Protein AF-A0A382BL85-F1 (afdb_monomer)

Organism: NCBI:txid408172

Nearest PDB structures (foldseek):
  3nqp-assembly1_A  TM=5.262E-01  e=2.974E+00  Bacteroides fragilis NCTC 9343
  5cwn-assembly1_A  TM=4.407E-01  e=6.204E+00  synthetic construct
  7jpv-assembly1_E  TM=3.602E-01  e=5.887E+00  Oryctolagus cuniculus

Sequence (162 aa):
MNLYLKNIAGGLILIIGLILFFSSLINKNINIALVSLTSSLLLWVIFGLYFDTFDVQIFSLVISSAGFLLAISVFFLYGVEEVAHPIGAIVFHSGGIAGSLGIGLFSLFPLLIMHQINSQSVPPKPNFINNSKVSQQESKLESDDWEIATEEELQSDEFEVG

Radius of gyration: 28.42 Å; Cα contacts (8 Å, |Δi|>4): 124; chains: 1; bounding box: 76×42×68 Å

Foldseek 3Di:
DDLVVLVVVLVVLQVVLVVQLVVCVVVVNNPSNVVSNVVSLVVSQVSCVVVVNDDLQVNLVSQLVSLLVVLVSLCVSPQWDQDPPPHRDIDGDPVSNVVSVVSNVVSCVSVVVVVVVVVVPPPDDPPPDDDDDDDDDDPDPPDPPPDDDDPVNVPPPDDDDD

pLDDT: mean 81.33, std 19.4, range [29.98, 97.0]

Secondary structure (DSSP, 8-state):
--HHHHHHHHHHHHHHHHHHHHHHHHTT-HHHHHHHHHHHHHHHHHHHHHTT---HHHHHHHHHHHHHHHHHHHIIIIIEEEESSSTTEEEE-HHHHHHHHHHHHHHTHHHHHHHHHHHTTSPPP---------------------PPPPTTHHHH------

Mean predicted aligned error: 14.34 Å

Structure (mmCIF, N/CA/C/O backbone):
data_AF-A0A382BL85-F1
#
_entry.id   AF-A0A382BL85-F1
#
loop_
_atom_site.group_PDB
_atom_site.id
_atom_site.type_symbol
_atom_site.label_atom_id
_atom_site.label_alt_id
_atom_site.label_comp_id
_atom_site.label_asym_id
_atom_site.label_entity_id
_atom_site.label_seq_id
_atom_site.pdbx_PDB_ins_code
_atom_site.Cartn_x
_atom_site.Cartn_y
_atom_site.Cartn_z
_atom_site.occupancy
_atom_site.B_iso_or_equiv
_atom_site.auth_seq_id
_atom_site.auth_comp_id
_atom_site.auth_asym_id
_atom_site.auth_atom_id
_atom_site.pdbx_PDB_model_num
ATOM 1 N N . MET A 1 1 ? -3.996 8.847 27.883 1.00 66.94 1 MET A N 1
ATOM 2 C CA . MET A 1 1 ? -3.295 9.481 26.744 1.00 66.94 1 MET A CA 1
ATOM 3 C C . MET A 1 1 ? -4.302 10.295 25.948 1.00 66.94 1 MET A C 1
ATOM 5 O O . MET A 1 1 ? -5.395 9.787 25.731 1.00 66.94 1 MET A O 1
ATOM 9 N N . ASN A 1 2 ? -3.975 11.532 25.568 1.00 88.19 2 ASN A N 1
ATOM 10 C CA . ASN A 1 2 ? -4.857 12.368 24.746 1.00 88.19 2 ASN A CA 1
ATOM 11 C C . ASN A 1 2 ? -5.149 11.665 23.400 1.00 88.19 2 ASN A C 1
ATOM 13 O O . ASN A 1 2 ? -4.248 11.032 22.847 1.00 88.19 2 ASN A O 1
ATOM 17 N N . LEU A 1 3 ? -6.381 11.766 22.888 1.00 84.06 3 LEU A N 1
ATOM 18 C CA . LEU A 1 3 ? -6.799 11.233 21.585 1.00 84.06 3 LEU A CA 1
ATOM 19 C C . LEU A 1 3 ? -5.840 11.659 20.462 1.00 84.06 3 LEU A C 1
ATOM 21 O O . LEU A 1 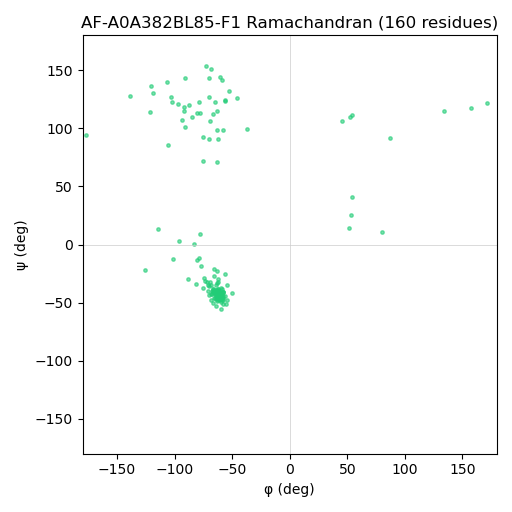3 ? -5.412 10.829 19.666 1.00 84.06 3 LEU A O 1
ATOM 25 N N . TYR A 1 4 ? -5.399 12.920 20.478 1.00 87.62 4 TYR A N 1
ATOM 26 C CA . TYR A 1 4 ? -4.411 13.432 19.525 1.00 87.62 4 TYR A CA 1
ATOM 27 C C . TYR A 1 4 ? -3.090 12.653 19.562 1.00 87.62 4 TYR A C 1
ATOM 29 O O . TYR A 1 4 ? -2.525 12.336 18.519 1.00 87.62 4 TYR A O 1
ATOM 37 N N . LEU A 1 5 ? -2.611 12.285 20.755 1.00 88.06 5 LEU A N 1
ATOM 38 C CA . LEU A 1 5 ? -1.343 11.571 20.908 1.00 88.06 5 LEU A CA 1
ATOM 39 C C . LEU A 1 5 ? -1.444 10.111 20.433 1.00 88.06 5 LEU A C 1
ATOM 41 O O . LEU A 1 5 ? -0.484 9.587 19.876 1.00 88.06 5 LEU A O 1
ATOM 45 N N . LYS A 1 6 ? -2.615 9.475 20.585 1.00 89.38 6 LYS A N 1
ATOM 46 C CA . LYS A 1 6 ? -2.896 8.143 20.018 1.00 89.38 6 LYS A CA 1
ATOM 47 C C . LYS A 1 6 ? -2.856 8.172 18.489 1.00 89.38 6 LYS A C 1
ATOM 49 O O . LYS A 1 6 ? -2.171 7.350 17.890 1.00 89.38 6 LYS A O 1
ATOM 54 N N . ASN A 1 7 ? -3.508 9.153 17.868 1.00 87.50 7 ASN A N 1
ATOM 55 C CA . ASN A 1 7 ? -3.531 9.278 16.409 1.00 87.50 7 ASN A CA 1
ATOM 56 C C . ASN A 1 7 ? -2.134 9.560 15.836 1.00 87.50 7 ASN A C 1
ATOM 58 O O . ASN A 1 7 ? -1.749 8.958 14.835 1.00 87.50 7 ASN A O 1
ATOM 62 N N . ILE A 1 8 ? -1.345 10.407 16.506 1.00 90.38 8 ILE A N 1
ATOM 63 C CA . ILE A 1 8 ? 0.058 10.660 16.140 1.00 90.38 8 ILE A CA 1
ATOM 64 C C . ILE A 1 8 ? 0.886 9.374 16.237 1.00 90.38 8 ILE A C 1
ATOM 66 O O . ILE A 1 8 ? 1.631 9.057 15.312 1.00 90.38 8 ILE A O 1
ATOM 70 N N . ALA A 1 9 ? 0.738 8.606 17.320 1.00 91.44 9 ALA A N 1
ATOM 71 C CA . ALA A 1 9 ? 1.444 7.337 17.487 1.00 91.44 9 ALA A CA 1
ATOM 72 C C . ALA A 1 9 ? 1.075 6.319 16.393 1.00 91.44 9 ALA A C 1
ATOM 74 O O . ALA A 1 9 ? 1.964 5.687 15.828 1.00 91.44 9 ALA A O 1
ATOM 75 N N . GLY A 1 10 ? -0.208 6.216 16.031 1.00 91.00 10 GLY A N 1
ATOM 76 C CA . GLY A 1 10 ? -0.654 5.397 14.902 1.00 91.00 10 GLY A CA 1
ATOM 77 C C . GLY A 1 10 ? -0.027 5.840 13.575 1.00 91.00 10 GLY A C 1
ATOM 78 O O . GLY A 1 10 ? 0.513 5.017 12.839 1.00 91.00 10 GLY A O 1
ATOM 79 N N . GLY A 1 11 ? -0.018 7.146 13.294 1.00 91.88 11 GLY A N 1
ATOM 80 C CA . GLY A 1 11 ? 0.634 7.699 12.103 1.00 91.88 11 GLY A CA 1
ATOM 81 C C . GLY A 1 11 ? 2.134 7.390 12.037 1.00 91.88 11 GLY A C 1
ATOM 82 O O . GLY A 1 11 ? 2.646 7.057 10.971 1.00 91.88 11 GLY A O 1
ATOM 83 N N . LEU A 1 12 ? 2.835 7.413 13.176 1.00 94.88 12 LEU A N 1
ATOM 84 C CA . LEU A 1 12 ? 4.254 7.047 13.243 1.00 94.88 12 LEU A CA 1
ATOM 85 C C . LEU A 1 12 ? 4.504 5.586 12.846 1.00 94.88 12 LEU A C 1
ATOM 87 O O . LEU A 1 12 ? 5.484 5.323 12.152 1.00 94.88 12 LEU A O 1
ATOM 91 N N . ILE A 1 13 ? 3.622 4.651 13.218 1.00 95.19 13 ILE A N 1
ATOM 92 C CA . ILE A 1 13 ? 3.733 3.235 12.815 1.00 95.19 13 ILE A CA 1
ATOM 93 C C . ILE A 1 13 ? 3.714 3.106 11.285 1.00 95.19 13 ILE A C 1
ATOM 95 O O . ILE A 1 13 ? 4.528 2.371 10.717 1.00 95.19 13 ILE A O 1
ATOM 99 N N . LEU A 1 14 ? 2.828 3.853 10.617 1.00 95.88 14 LEU A N 1
ATOM 100 C CA . LEU A 1 14 ? 2.733 3.872 9.155 1.00 95.88 14 LEU A CA 1
ATOM 101 C C . LEU A 1 14 ? 3.960 4.525 8.508 1.00 95.88 14 LEU A C 1
ATOM 103 O O . LEU A 1 14 ? 4.497 3.991 7.541 1.00 95.88 14 LEU A O 1
ATOM 107 N N . ILE A 1 15 ? 4.444 5.646 9.054 1.00 96.19 15 ILE A N 1
ATOM 108 C CA . ILE A 1 15 ? 5.637 6.342 8.541 1.00 96.19 15 ILE A CA 1
ATOM 109 C C . ILE A 1 15 ? 6.873 5.441 8.636 1.00 96.19 15 ILE A C 1
ATOM 111 O O . ILE A 1 15 ? 7.614 5.306 7.664 1.00 96.19 15 ILE A O 1
ATOM 115 N N . ILE A 1 16 ? 7.082 4.789 9.782 1.00 96.31 16 ILE A N 1
ATOM 116 C CA . ILE A 1 16 ? 8.196 3.851 9.980 1.00 96.31 16 ILE A CA 1
ATOM 117 C C . ILE A 1 16 ? 8.085 2.684 8.991 1.00 96.31 16 ILE A C 1
ATOM 119 O O . ILE A 1 16 ? 9.077 2.313 8.364 1.00 96.31 16 ILE A O 1
ATOM 123 N N . GLY A 1 17 ? 6.878 2.145 8.798 1.00 96.00 17 GLY A N 1
ATOM 124 C CA . GLY A 1 17 ? 6.617 1.105 7.805 1.00 96.00 17 GLY A CA 1
ATOM 125 C C . GLY A 1 17 ? 6.957 1.526 6.379 1.00 96.00 17 GLY A C 1
ATOM 126 O O . GLY A 1 17 ? 7.630 0.784 5.669 1.00 96.00 17 GLY A O 1
ATOM 127 N N . LEU A 1 18 ? 6.556 2.733 5.974 1.00 95.94 18 LEU A N 1
ATOM 128 C CA . LEU A 1 18 ? 6.868 3.284 4.654 1.00 95.94 18 LEU A CA 1
ATOM 129 C C . LEU A 1 18 ? 8.373 3.468 4.445 1.00 95.94 18 LEU A C 1
ATOM 131 O O . LEU A 1 18 ? 8.883 3.136 3.377 1.00 95.94 18 LEU A O 1
ATOM 135 N N . ILE A 1 19 ? 9.101 3.943 5.459 1.00 96.69 19 ILE A N 1
ATOM 136 C CA . ILE A 1 19 ? 10.562 4.077 5.385 1.00 96.69 19 ILE A CA 1
ATOM 137 C C . ILE A 1 19 ? 11.215 2.706 5.158 1.00 96.69 19 ILE A C 1
ATOM 139 O O . ILE A 1 19 ? 12.061 2.567 4.273 1.00 96.69 19 ILE A O 1
ATOM 143 N N . LEU A 1 20 ? 10.802 1.681 5.912 1.00 95.94 20 LEU A N 1
ATOM 144 C CA . LEU A 1 20 ? 11.311 0.313 5.751 1.00 95.94 20 LEU A CA 1
ATOM 145 C C . LEU A 1 20 ? 10.953 -0.284 4.384 1.00 95.94 20 LEU A C 1
ATOM 147 O O . LEU A 1 20 ? 11.790 -0.944 3.762 1.00 95.94 20 LEU A O 1
ATOM 151 N N . PHE A 1 21 ? 9.745 -0.006 3.896 1.00 96.69 21 PHE A N 1
ATOM 152 C CA . PHE A 1 21 ? 9.289 -0.416 2.574 1.00 96.69 21 PHE A CA 1
ATOM 153 C C . PHE A 1 21 ? 10.182 0.166 1.474 1.00 96.69 21 PHE A C 1
ATOM 155 O O . PHE A 1 21 ? 10.782 -0.593 0.711 1.00 96.69 21 PHE A O 1
ATOM 162 N N . PHE A 1 22 ? 10.354 1.491 1.430 1.00 94.81 22 PHE A N 1
ATOM 163 C CA . PHE A 1 22 ? 11.195 2.140 0.419 1.00 94.81 22 PHE A CA 1
ATOM 164 C C . PHE A 1 22 ? 12.665 1.731 0.532 1.00 94.81 22 PHE A C 1
ATOM 166 O O . PHE A 1 22 ? 13.306 1.476 -0.487 1.00 94.81 22 PHE A O 1
ATOM 173 N N . SER A 1 23 ? 13.193 1.590 1.751 1.00 95.12 23 SER A N 1
ATOM 174 C CA . SER A 1 23 ? 14.554 1.084 1.967 1.00 95.12 23 SER A CA 1
ATOM 175 C C . SER A 1 23 ? 14.742 -0.317 1.367 1.00 95.12 23 SER A C 1
ATOM 177 O O . SER A 1 23 ? 15.744 -0.588 0.705 1.00 95.12 23 SER A O 1
ATOM 179 N N . SER A 1 24 ? 13.746 -1.192 1.517 1.00 93.94 24 SER A N 1
ATOM 180 C CA . SER A 1 24 ? 13.772 -2.546 0.955 1.00 93.94 24 SER A CA 1
ATOM 181 C C . SER A 1 24 ? 13.657 -2.555 -0.574 1.00 93.94 24 SER A C 1
ATOM 183 O O . SER A 1 24 ? 14.319 -3.362 -1.230 1.00 93.94 24 SER A O 1
ATOM 185 N N . LEU A 1 25 ? 12.877 -1.634 -1.155 1.00 93.06 25 LEU A N 1
ATOM 186 C CA . LEU A 1 25 ? 12.780 -1.470 -2.609 1.00 93.06 25 LEU A CA 1
ATOM 187 C C . LEU A 1 25 ? 14.087 -0.980 -3.238 1.00 93.06 25 LEU A C 1
ATOM 189 O O . LEU A 1 25 ? 14.470 -1.483 -4.292 1.00 93.06 25 LEU A O 1
ATOM 193 N N . ILE A 1 26 ? 14.798 -0.051 -2.591 1.00 91.69 26 ILE A N 1
ATOM 194 C CA . ILE A 1 26 ? 16.115 0.425 -3.055 1.00 91.69 26 ILE A CA 1
ATOM 195 C C . ILE A 1 26 ? 17.110 -0.742 -3.124 1.00 91.69 26 ILE A C 1
ATOM 197 O O . ILE A 1 26 ? 17.878 -0.858 -4.077 1.00 91.69 26 ILE A O 1
ATOM 201 N N . ASN A 1 27 ? 17.025 -1.668 -2.166 1.00 91.56 27 ASN A N 1
ATOM 202 C CA . ASN A 1 27 ? 17.809 -2.904 -2.148 1.00 91.56 27 ASN A CA 1
ATOM 203 C C . ASN A 1 27 ? 17.280 -3.989 -3.110 1.00 91.56 27 ASN A C 1
ATOM 205 O O . ASN A 1 27 ? 17.724 -5.135 -3.042 1.00 91.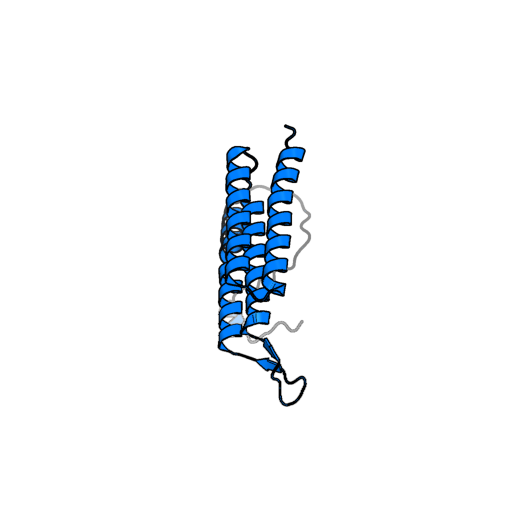56 27 ASN A O 1
ATOM 209 N N . LYS A 1 28 ? 16.315 -3.656 -3.983 1.00 86.12 28 LYS A N 1
ATOM 210 C CA . LYS A 1 28 ? 15.640 -4.557 -4.934 1.00 86.12 28 LYS A CA 1
ATOM 211 C C . LYS A 1 28 ? 15.040 -5.814 -4.288 1.00 86.12 28 LYS A C 1
ATOM 213 O O . LYS A 1 28 ? 14.854 -6.830 -4.954 1.00 86.12 28 LYS A O 1
ATOM 218 N N . ASN A 1 29 ? 14.709 -5.762 -2.997 1.00 92.00 29 ASN A N 1
ATOM 219 C CA . ASN A 1 29 ? 14.157 -6.899 -2.269 1.00 92.00 29 ASN A CA 1
ATOM 220 C C . ASN A 1 29 ? 12.658 -6.709 -2.019 1.00 92.00 29 ASN A C 1
ATOM 222 O O . ASN A 1 29 ? 12.232 -6.229 -0.964 1.00 92.00 29 ASN A O 1
ATOM 226 N N . ILE A 1 30 ? 11.850 -7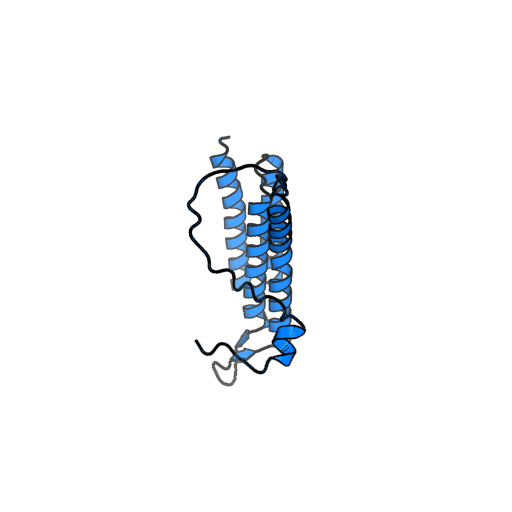.112 -3.003 1.00 90.25 30 ILE A N 1
ATOM 227 C CA . ILE A 1 30 ? 10.390 -6.967 -2.942 1.00 90.25 30 ILE A CA 1
ATOM 228 C C . ILE A 1 30 ? 9.763 -7.777 -1.803 1.00 90.25 30 ILE A C 1
ATOM 230 O O . ILE A 1 30 ? 8.789 -7.334 -1.205 1.00 90.25 30 ILE A O 1
ATOM 234 N N . ASN A 1 31 ? 10.328 -8.939 -1.464 1.00 94.31 31 ASN A N 1
ATOM 235 C CA . ASN A 1 31 ? 9.768 -9.813 -0.435 1.00 94.31 31 ASN A CA 1
ATOM 236 C C . ASN A 1 31 ? 9.847 -9.139 0.937 1.00 94.31 31 ASN A C 1
ATOM 238 O O . ASN A 1 31 ? 8.856 -9.090 1.661 1.00 94.31 31 ASN A O 1
ATOM 242 N N . ILE A 1 32 ? 11.003 -8.554 1.269 1.00 94.38 32 ILE A N 1
ATOM 243 C CA . ILE A 1 32 ? 11.167 -7.798 2.517 1.00 94.38 32 ILE A CA 1
ATOM 244 C C . ILE A 1 32 ? 10.312 -6.526 2.490 1.00 94.38 32 ILE A C 1
ATOM 246 O O . ILE A 1 32 ? 9.685 -6.203 3.498 1.00 94.38 32 ILE A O 1
ATOM 250 N N . ALA A 1 33 ? 10.209 -5.848 1.340 1.00 95.38 33 ALA A N 1
ATOM 251 C CA . ALA A 1 33 ? 9.335 -4.687 1.196 1.00 95.38 33 ALA A CA 1
ATOM 252 C C . ALA A 1 33 ? 7.874 -5.055 1.515 1.00 95.38 33 ALA A C 1
ATOM 254 O O . ALA A 1 33 ? 7.261 -4.443 2.390 1.00 95.38 33 ALA A O 1
ATOM 255 N N . LEU A 1 34 ? 7.343 -6.119 0.909 1.00 94.88 34 LEU A N 1
ATOM 256 C CA . LEU A 1 34 ? 5.995 -6.628 1.172 1.00 94.88 34 LEU A CA 1
ATOM 257 C C . LEU A 1 34 ? 5.786 -6.988 2.645 1.00 94.88 34 LEU A C 1
ATOM 259 O O . LEU A 1 34 ? 4.781 -6.585 3.234 1.00 94.88 34 LEU A O 1
ATOM 263 N N . VAL A 1 35 ? 6.737 -7.698 3.259 1.00 96.44 35 VAL A N 1
ATOM 264 C CA . VAL A 1 35 ? 6.681 -8.040 4.689 1.00 96.44 35 VAL A CA 1
ATOM 265 C C . VAL A 1 35 ? 6.650 -6.778 5.554 1.00 96.44 35 VAL A C 1
ATOM 267 O O . VAL A 1 35 ? 5.843 -6.691 6.474 1.00 96.44 35 VAL A O 1
ATOM 270 N N . SER A 1 36 ? 7.474 -5.773 5.252 1.00 96.06 36 SER A N 1
ATOM 271 C CA . SER A 1 36 ? 7.505 -4.523 6.021 1.00 96.06 36 SER A CA 1
ATOM 272 C C . SER A 1 36 ? 6.201 -3.723 5.909 1.00 96.06 36 SER A C 1
ATOM 274 O O . SER A 1 36 ? 5.686 -3.252 6.924 1.00 96.06 36 SER A O 1
ATOM 276 N N . LEU A 1 37 ? 5.623 -3.634 4.705 1.00 96.25 37 LEU A N 1
ATOM 277 C CA . LEU A 1 37 ? 4.370 -2.922 4.455 1.00 96.25 37 LEU A CA 1
ATOM 278 C C . LEU A 1 37 ? 3.194 -3.620 5.143 1.00 96.25 37 LEU A C 1
ATOM 280 O O . LEU A 1 37 ? 2.445 -2.991 5.886 1.00 96.25 37 LEU A O 1
ATOM 284 N N . THR A 1 38 ? 3.056 -4.932 4.934 1.00 95.94 38 THR A N 1
ATOM 285 C CA . THR A 1 38 ? 1.976 -5.730 5.537 1.00 95.94 38 THR A CA 1
ATOM 286 C C . THR A 1 38 ? 2.070 -5.761 7.059 1.00 95.94 38 THR A C 1
ATOM 288 O O . THR A 1 38 ? 1.059 -5.573 7.731 1.00 95.94 38 THR A O 1
ATOM 291 N N . SER A 1 39 ? 3.275 -5.912 7.614 1.00 96.62 39 SER A N 1
ATOM 292 C CA . SER A 1 39 ? 3.503 -5.867 9.060 1.00 96.62 39 SER A CA 1
ATOM 293 C C . SER A 1 39 ? 3.140 -4.503 9.656 1.00 96.62 39 SER A C 1
ATOM 295 O O . SER A 1 39 ? 2.424 -4.442 10.653 1.00 96.62 39 SER A O 1
ATOM 297 N N . SER A 1 40 ? 3.549 -3.399 9.021 1.00 96.88 40 SER A N 1
ATOM 298 C CA . SER A 1 40 ? 3.198 -2.049 9.483 1.00 96.88 40 SER A CA 1
ATOM 299 C C . SER A 1 40 ? 1.689 -1.796 9.451 1.00 96.88 40 SER A C 1
ATOM 301 O O . SER A 1 40 ? 1.139 -1.296 10.433 1.00 96.88 40 SER A O 1
ATOM 303 N N . LEU A 1 41 ? 1.002 -2.202 8.377 1.00 96.88 41 LEU A N 1
ATOM 304 C CA . LEU A 1 41 ? -0.455 -2.082 8.277 1.00 96.88 41 LEU A CA 1
ATOM 305 C C . LEU A 1 41 ? -1.164 -2.901 9.360 1.00 96.88 41 LEU A C 1
ATOM 307 O O . LEU A 1 41 ? -2.065 -2.386 10.018 1.00 96.88 41 LEU A O 1
ATOM 311 N N . LEU A 1 42 ? -0.738 -4.146 9.594 1.00 96.56 42 LEU A N 1
ATOM 312 C CA . LEU A 1 42 ? -1.298 -4.986 10.654 1.00 96.56 42 LEU A CA 1
ATOM 313 C C . LEU A 1 42 ? -1.077 -4.375 12.040 1.00 96.56 42 LEU A C 1
ATOM 315 O O . LEU A 1 42 ? -2.019 -4.293 12.826 1.00 96.56 42 LEU A O 1
ATOM 319 N N . LEU A 1 43 ? 0.138 -3.902 12.333 1.00 96.00 43 LEU A N 1
ATOM 320 C CA . LEU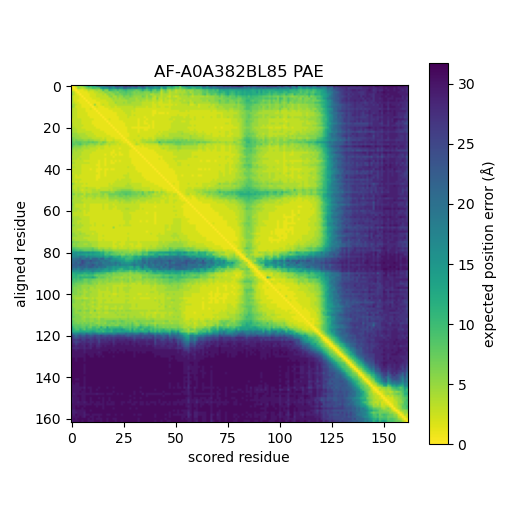 A 1 43 ? 0.445 -3.237 13.600 1.00 96.00 43 LEU A CA 1
ATOM 321 C C . LEU A 1 43 ? -0.390 -1.972 13.791 1.00 96.00 43 LEU A C 1
ATOM 323 O O . LEU A 1 43 ? -0.901 -1.747 14.885 1.00 96.00 43 LEU A O 1
ATOM 327 N N . TRP A 1 44 ? -0.568 -1.171 12.741 1.00 96.88 44 TRP A N 1
ATOM 328 C CA . TRP A 1 44 ? -1.404 0.025 12.784 1.00 96.88 44 TRP A CA 1
ATOM 329 C C . TRP A 1 44 ? -2.878 -0.307 13.053 1.00 96.88 44 TRP A C 1
ATOM 331 O O . TRP A 1 44 ? -3.500 0.339 13.896 1.00 96.88 44 TRP A O 1
ATOM 341 N N . VAL A 1 45 ? -3.421 -1.348 12.411 1.00 95.75 45 VAL A N 1
ATOM 342 C CA . VAL A 1 45 ? -4.799 -1.815 12.649 1.00 95.75 45 VAL A CA 1
ATOM 343 C C . VAL A 1 45 ? -4.968 -2.314 14.084 1.00 95.75 45 VAL A C 1
ATOM 345 O O . VAL A 1 45 ? -5.891 -1.883 14.772 1.00 95.75 45 VAL A O 1
ATOM 348 N N . ILE A 1 46 ? -4.063 -3.172 14.567 1.00 95.75 46 ILE A N 1
ATOM 349 C CA . ILE A 1 46 ? -4.099 -3.685 15.946 1.00 95.75 46 ILE A CA 1
ATOM 350 C C . ILE A 1 46 ? -4.013 -2.527 16.945 1.00 95.75 46 ILE A C 1
ATOM 352 O O . ILE A 1 46 ? -4.771 -2.487 17.913 1.00 95.75 46 ILE A O 1
ATOM 356 N N . PHE A 1 47 ? -3.127 -1.562 16.695 1.00 94.12 47 PHE A N 1
ATOM 357 C CA . PHE A 1 47 ? -2.986 -0.369 17.522 1.00 94.12 47 PHE A CA 1
ATOM 358 C C . PHE A 1 47 ? -4.280 0.459 17.550 1.00 94.12 47 PHE A C 1
ATOM 360 O O . PHE A 1 47 ? -4.747 0.829 18.627 1.00 94.12 47 PHE A O 1
ATOM 367 N N . GLY A 1 48 ? -4.888 0.716 16.389 1.00 92.38 48 GLY A N 1
ATOM 368 C CA . GLY A 1 48 ? -6.134 1.477 16.281 1.00 92.38 48 GLY A CA 1
ATOM 369 C C . GLY A 1 48 ? -7.308 0.807 16.997 1.00 92.38 48 GLY A C 1
ATOM 370 O O . GLY A 1 48 ? -8.054 1.485 17.704 1.00 92.38 48 GLY A O 1
ATOM 371 N N . LEU A 1 49 ? -7.434 -0.518 16.870 1.00 93.69 49 LEU A N 1
ATOM 372 C CA . LEU A 1 49 ? -8.463 -1.303 17.559 1.00 93.69 49 LEU A CA 1
ATOM 373 C C . LEU A 1 49 ? -8.246 -1.324 19.077 1.00 93.69 49 LEU A C 1
ATOM 375 O O . LEU A 1 49 ? -9.193 -1.146 19.835 1.00 93.69 49 LEU A O 1
ATOM 379 N N . TYR A 1 50 ? -7.003 -1.492 19.535 1.00 93.62 50 TYR A N 1
ATOM 380 C CA . TYR A 1 50 ? -6.684 -1.532 20.965 1.00 93.62 50 TYR A CA 1
ATOM 381 C C . TYR A 1 50 ? -6.978 -0.204 21.678 1.00 93.62 50 TYR A C 1
ATOM 383 O O . TYR A 1 50 ? -7.381 -0.188 22.840 1.00 93.62 50 TYR A O 1
ATOM 391 N N . PHE A 1 51 ? -6.770 0.923 20.993 1.00 90.50 51 PHE A N 1
ATOM 392 C CA . PHE A 1 51 ? -6.963 2.254 21.567 1.00 90.50 51 PHE A CA 1
ATOM 393 C C . PHE A 1 51 ? -8.323 2.895 21.273 1.00 90.50 51 PHE A C 1
ATOM 395 O O . PHE A 1 51 ? -8.522 4.031 21.730 1.00 90.50 51 PHE A O 1
ATOM 402 N N . ASP A 1 52 ? -9.216 2.177 20.582 1.00 87.12 52 ASP A N 1
ATOM 403 C CA . ASP A 1 52 ? -10.545 2.623 20.141 1.00 87.12 52 ASP A CA 1
ATOM 404 C C . ASP A 1 52 ? -10.494 3.927 19.323 1.00 87.12 52 ASP A C 1
ATOM 406 O O . ASP A 1 52 ? -11.263 4.864 19.513 1.00 87.12 52 ASP A O 1
ATOM 410 N N . THR A 1 53 ? -9.493 4.028 18.444 1.00 88.56 53 THR A N 1
ATOM 411 C CA . THR A 1 53 ? -9.308 5.164 17.520 1.00 88.56 53 THR A CA 1
ATOM 412 C C . THR A 1 53 ? -9.464 4.741 16.063 1.00 88.56 53 THR A C 1
ATOM 414 O O . THR A 1 53 ? -9.023 5.450 15.159 1.00 88.56 53 THR A O 1
ATOM 417 N N . PHE A 1 54 ? -9.999 3.543 15.831 1.00 90.12 54 PHE A N 1
ATOM 418 C CA . PHE A 1 54 ? -10.129 2.967 14.504 1.00 90.12 54 PHE A CA 1
ATOM 419 C C . PHE A 1 54 ? -11.322 3.576 13.768 1.00 90.12 54 PHE A C 1
ATOM 421 O O . PHE A 1 54 ? -12.459 3.484 14.223 1.00 90.12 54 PHE A O 1
ATOM 428 N N . ASP A 1 55 ? -11.052 4.159 12.605 1.00 90.81 55 ASP A N 1
ATOM 429 C CA . ASP A 1 55 ? -12.058 4.734 11.720 1.00 90.81 55 ASP A CA 1
ATOM 430 C C . ASP A 1 55 ? -12.035 3.995 10.376 1.00 90.81 55 ASP A C 1
ATOM 432 O O . ASP A 1 55 ? -10.976 3.810 9.770 1.00 90.81 55 ASP A O 1
ATOM 436 N N . VAL A 1 56 ? -13.210 3.566 9.909 1.00 90.56 56 VAL A N 1
ATOM 437 C CA . VAL A 1 56 ? -13.359 2.757 8.689 1.00 90.56 56 VAL A CA 1
ATOM 438 C C . VAL A 1 56 ? -13.046 3.560 7.420 1.00 90.56 56 VAL A C 1
ATOM 440 O O . VAL A 1 56 ? -12.495 3.003 6.470 1.00 90.56 56 VAL A O 1
ATOM 443 N N . GLN A 1 57 ? -13.331 4.866 7.397 1.00 91.88 57 GLN A N 1
ATOM 444 C CA . GLN A 1 57 ? -12.998 5.750 6.275 1.00 91.88 57 GLN A CA 1
ATOM 445 C C . GLN A 1 57 ? -11.486 5.922 6.166 1.00 91.88 57 GLN A C 1
ATOM 447 O O . GLN A 1 57 ? -10.914 5.748 5.087 1.00 91.88 57 GLN A O 1
ATOM 452 N N . ILE A 1 58 ? -10.829 6.206 7.294 1.00 92.38 58 ILE A N 1
ATOM 453 C CA . ILE A 1 58 ? -9.368 6.332 7.355 1.00 92.38 58 ILE A CA 1
ATOM 454 C C . ILE A 1 58 ? -8.722 4.998 6.984 1.00 92.38 58 ILE A C 1
ATOM 456 O O . ILE A 1 58 ? -7.801 4.971 6.172 1.00 92.38 58 ILE A O 1
ATOM 460 N N . PHE A 1 59 ? -9.231 3.885 7.514 1.00 94.19 59 PHE A N 1
ATOM 461 C CA . PHE A 1 59 ? -8.776 2.546 7.152 1.00 94.19 59 PHE A CA 1
ATOM 462 C C . PHE A 1 59 ? -8.867 2.302 5.647 1.00 94.19 59 PHE A C 1
ATOM 464 O O . PHE A 1 59 ? -7.864 1.934 5.038 1.00 94.19 59 PHE A O 1
ATOM 471 N N . SER A 1 60 ? -10.030 2.563 5.044 1.00 95.06 60 SER A N 1
ATOM 472 C CA . SER A 1 60 ? -10.257 2.399 3.608 1.00 95.06 60 SER A CA 1
ATOM 473 C C . SER A 1 60 ? -9.282 3.230 2.768 1.00 95.06 60 SER A C 1
ATOM 475 O O . SER A 1 60 ? -8.782 2.759 1.745 1.00 95.06 60 SER A O 1
ATOM 477 N N . LEU A 1 61 ? -9.002 4.463 3.187 1.00 95.06 61 LEU A N 1
ATOM 478 C CA . LEU A 1 61 ? -8.070 5.349 2.498 1.00 95.06 61 LEU A CA 1
ATOM 479 C C . LEU A 1 61 ? -6.619 4.874 2.645 1.00 95.06 61 LEU A C 1
ATOM 481 O O . LEU A 1 61 ? -5.875 4.845 1.663 1.00 95.06 61 LEU A O 1
ATOM 485 N N . VAL A 1 62 ? -6.207 4.461 3.845 1.00 95.88 62 VAL A N 1
ATOM 486 C CA . VAL A 1 62 ? -4.849 3.960 4.115 1.00 95.88 62 VAL A CA 1
ATOM 487 C C . VAL A 1 62 ? -4.584 2.656 3.359 1.00 95.88 62 VAL A C 1
ATOM 489 O O . VAL A 1 62 ? -3.554 2.536 2.700 1.00 95.88 62 VAL A O 1
ATOM 492 N N . ILE A 1 63 ? -5.512 1.696 3.378 1.00 96.31 63 ILE A N 1
ATOM 493 C CA . ILE A 1 63 ? -5.316 0.416 2.683 1.00 96.31 63 ILE A CA 1
ATOM 494 C C . ILE A 1 63 ? -5.305 0.597 1.159 1.00 96.31 63 ILE A C 1
ATOM 496 O O . ILE A 1 63 ? -4.465 0.016 0.474 1.00 96.31 63 ILE A O 1
ATOM 500 N N . SER A 1 64 ? -6.180 1.460 0.628 1.00 97.00 64 SER A N 1
ATOM 501 C CA . SER A 1 64 ? -6.236 1.736 -0.808 1.00 97.00 64 SER A CA 1
ATOM 502 C C . SER A 1 64 ? -5.033 2.544 -1.288 1.00 97.00 64 SER A C 1
ATOM 504 O O . SER A 1 64 ? -4.577 2.350 -2.411 1.00 97.00 64 SER A O 1
ATOM 506 N N . SER A 1 65 ? -4.513 3.468 -0.481 1.00 96.12 65 SER A N 1
ATOM 507 C CA . SER A 1 65 ? -3.297 4.203 -0.844 1.00 96.12 65 SER A CA 1
ATOM 508 C C . SER A 1 65 ? -2.067 3.296 -0.788 1.00 96.12 65 SER A C 1
ATOM 510 O O . SER A 1 65 ? -1.245 3.339 -1.702 1.00 96.12 65 SER A O 1
ATOM 512 N N . ALA A 1 66 ? -1.970 2.412 0.210 1.00 96.94 66 ALA A N 1
ATOM 513 C CA . ALA A 1 66 ? -0.893 1.432 0.309 1.00 96.94 66 ALA A CA 1
ATOM 514 C C . ALA A 1 66 ? -0.892 0.433 -0.861 1.00 96.94 66 ALA A C 1
ATOM 516 O O . ALA A 1 66 ? 0.168 0.140 -1.413 1.00 96.94 66 ALA A O 1
ATOM 517 N N . GLY A 1 67 ? -2.060 -0.062 -1.281 1.00 96.50 67 GLY A N 1
ATOM 518 C CA . GLY A 1 67 ? -2.154 -0.947 -2.443 1.00 96.50 67 GLY A CA 1
ATOM 519 C C . GLY A 1 67 ? -1.833 -0.236 -3.764 1.00 96.50 67 GLY A C 1
ATOM 520 O O . GLY A 1 67 ? -1.158 -0.814 -4.615 1.00 96.50 67 GLY A O 1
ATOM 521 N N . PHE A 1 68 ? -2.197 1.042 -3.919 1.00 96.44 68 PHE A N 1
ATOM 522 C CA . PHE A 1 68 ? -1.795 1.835 -5.086 1.00 96.44 68 PHE A CA 1
ATOM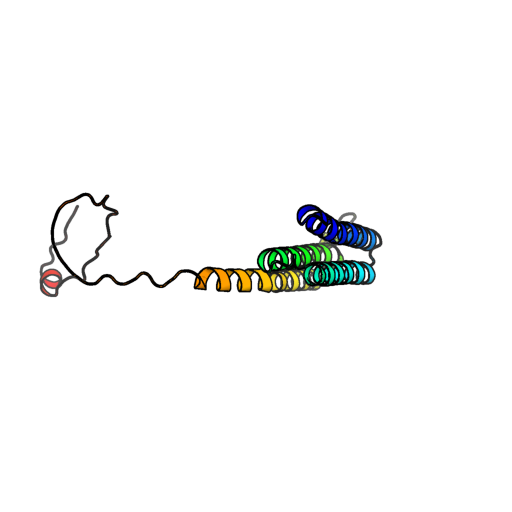 523 C C . PHE A 1 68 ? -0.281 2.090 -5.110 1.00 96.44 68 PHE A C 1
ATOM 525 O O . PHE A 1 68 ? 0.371 1.957 -6.144 1.00 96.44 68 PHE A O 1
ATOM 532 N N . LEU A 1 69 ? 0.308 2.381 -3.950 1.00 96.38 69 LEU A N 1
ATOM 533 C CA . LEU A 1 69 ? 1.753 2.520 -3.781 1.00 96.38 69 LEU A CA 1
ATOM 534 C C . LEU A 1 69 ? 2.485 1.209 -4.113 1.00 96.38 69 LEU A C 1
ATOM 536 O O . LEU A 1 69 ? 3.521 1.226 -4.785 1.00 96.38 69 LEU A O 1
ATOM 540 N N . LEU A 1 70 ? 1.924 0.063 -3.716 1.00 96.31 70 LEU A N 1
ATOM 541 C CA . LEU A 1 70 ? 2.431 -1.249 -4.106 1.00 96.31 70 LEU A CA 1
ATOM 542 C C . LEU A 1 70 ? 2.327 -1.474 -5.621 1.00 96.31 70 LEU A C 1
ATOM 544 O O . LEU A 1 70 ? 3.293 -1.940 -6.223 1.00 96.31 70 LEU A O 1
ATOM 548 N N . ALA A 1 71 ? 1.205 -1.111 -6.247 1.00 96.62 71 ALA A N 1
ATOM 549 C CA . ALA A 1 71 ? 1.018 -1.213 -7.694 1.00 96.62 71 ALA A CA 1
ATOM 550 C C . ALA A 1 71 ? 2.083 -0.414 -8.460 1.00 96.62 71 ALA A C 1
ATOM 552 O O . ALA A 1 71 ? 2.737 -0.962 -9.346 1.00 96.62 71 ALA A O 1
ATOM 553 N N . ILE A 1 72 ? 2.326 0.842 -8.066 1.00 95.38 72 ILE A N 1
ATOM 554 C CA . ILE A 1 72 ? 3.386 1.684 -8.645 1.00 95.38 72 ILE A CA 1
ATOM 555 C C . ILE A 1 72 ? 4.755 1.016 -8.482 1.00 95.38 72 ILE A C 1
ATOM 557 O O . ILE A 1 72 ? 5.548 0.970 -9.420 1.00 95.38 72 ILE A O 1
ATOM 561 N N . SER A 1 73 ? 5.028 0.465 -7.300 1.00 94.38 73 SER A N 1
ATOM 562 C CA . SER A 1 73 ? 6.301 -0.203 -7.024 1.00 94.38 73 SER A CA 1
ATOM 563 C C . SER A 1 73 ? 6.502 -1.414 -7.940 1.00 94.38 73 SER A C 1
ATOM 565 O O . SER A 1 73 ? 7.540 -1.539 -8.582 1.00 94.38 73 SER A O 1
ATOM 567 N N . VAL A 1 74 ? 5.487 -2.274 -8.071 1.00 93.50 74 VAL A N 1
ATOM 568 C CA . VAL A 1 74 ? 5.515 -3.445 -8.963 1.00 93.50 74 VAL A CA 1
ATOM 569 C C . VAL A 1 74 ? 5.661 -3.032 -10.430 1.00 93.50 74 VAL A C 1
ATOM 571 O O . VAL A 1 74 ? 6.407 -3.680 -11.162 1.00 93.50 74 VAL A O 1
ATOM 574 N N . PHE A 1 75 ? 5.020 -1.940 -10.856 1.00 94.56 75 PHE A N 1
ATOM 575 C CA . PHE A 1 75 ? 5.165 -1.408 -12.212 1.00 94.56 75 PHE A CA 1
ATOM 576 C C . PHE A 1 75 ? 6.622 -1.049 -12.528 1.00 94.56 75 PHE A C 1
ATOM 578 O O . PHE A 1 75 ? 7.146 -1.473 -13.554 1.00 94.56 75 PHE A O 1
ATOM 585 N N . PHE A 1 76 ? 7.305 -0.327 -11.637 1.00 91.44 76 PHE A N 1
ATOM 586 C CA . PHE A 1 76 ? 8.703 0.051 -11.863 1.00 91.44 76 PHE A CA 1
ATOM 587 C C . PHE A 1 76 ? 9.693 -1.103 -11.682 1.00 91.44 76 PHE A C 1
ATOM 589 O O . PHE A 1 76 ? 10.740 -1.090 -12.314 1.00 91.44 76 PHE A O 1
ATOM 596 N N . LEU A 1 77 ? 9.391 -2.092 -10.837 1.00 91.06 77 LEU A N 1
ATOM 597 C CA . LEU A 1 77 ? 10.280 -3.240 -10.618 1.00 91.06 77 LEU A CA 1
ATOM 598 C C . LEU A 1 77 ? 10.159 -4.326 -11.686 1.00 91.06 77 LEU A C 1
ATOM 600 O O . LEU A 1 77 ? 11.150 -4.988 -11.980 1.00 91.06 77 LEU A O 1
ATOM 604 N N . TYR A 1 78 ? 8.959 -4.536 -12.227 1.00 90.69 78 TYR A N 1
ATOM 605 C CA . TYR A 1 78 ? 8.676 -5.656 -13.127 1.00 90.69 78 TYR A CA 1
ATOM 606 C C . TYR A 1 78 ? 8.083 -5.243 -14.467 1.00 90.69 78 TYR A C 1
ATOM 608 O O . TYR A 1 78 ? 8.124 -6.033 -15.401 1.00 90.69 78 TYR A O 1
ATOM 616 N N . GLY A 1 79 ? 7.474 -4.063 -14.570 1.00 90.81 79 GLY A N 1
ATOM 617 C CA . GLY A 1 79 ? 6.888 -3.558 -15.813 1.00 90.81 79 GLY A CA 1
ATOM 618 C C . GLY A 1 79 ? 7.882 -2.780 -16.669 1.00 90.81 79 GLY A C 1
ATOM 619 O O . GLY A 1 79 ? 7.764 -2.797 -17.892 1.00 90.81 79 GLY A O 1
ATOM 620 N N . VAL A 1 80 ? 8.865 -2.135 -16.040 1.00 90.81 80 VAL A N 1
ATOM 621 C CA . VAL A 1 80 ? 9.876 -1.300 -16.691 1.00 90.81 80 VAL A CA 1
ATOM 622 C C . VAL A 1 80 ? 11.254 -1.860 -16.367 1.00 90.81 80 VAL A C 1
ATOM 624 O O . VAL A 1 80 ? 11.675 -1.839 -15.217 1.00 90.81 80 VAL A O 1
ATOM 627 N N . GLU A 1 81 ? 11.961 -2.353 -17.379 1.00 85.88 81 GLU A N 1
ATOM 628 C CA . GLU A 1 81 ? 13.346 -2.802 -17.234 1.00 85.88 81 GLU A CA 1
ATOM 629 C C . GLU A 1 81 ? 14.259 -2.004 -18.164 1.00 85.88 81 GLU A C 1
ATOM 631 O O . GLU A 1 81 ? 13.936 -1.775 -19.332 1.00 85.88 81 GLU A O 1
ATOM 636 N N . GLU A 1 82 ? 15.411 -1.589 -17.643 1.00 82.19 82 GLU A N 1
ATOM 637 C CA . GLU A 1 82 ? 16.493 -1.034 -18.448 1.00 82.19 82 GLU A CA 1
ATOM 638 C C . GLU A 1 82 ? 17.384 -2.180 -18.936 1.00 82.19 82 GLU A C 1
ATOM 640 O O . GLU A 1 82 ? 17.966 -2.914 -18.135 1.00 82.19 82 GLU A O 1
ATOM 645 N N . VAL A 1 83 ? 17.501 -2.336 -20.254 1.00 78.38 83 VAL A N 1
ATOM 646 C CA . VAL A 1 83 ? 18.389 -3.337 -20.860 1.00 78.38 83 VAL A CA 1
ATOM 647 C C . VAL A 1 83 ? 19.766 -2.745 -21.112 1.00 78.38 83 VAL A C 1
ATOM 649 O O . VAL A 1 83 ? 19.915 -1.596 -21.523 1.00 78.38 83 VAL A O 1
ATOM 652 N N . ALA A 1 84 ? 20.796 -3.572 -20.927 1.00 74.25 84 ALA A N 1
ATOM 653 C CA . ALA A 1 84 ? 22.180 -3.146 -21.100 1.00 74.25 84 ALA A CA 1
ATOM 654 C C . ALA A 1 84 ? 22.499 -2.703 -22.540 1.00 74.25 84 ALA A C 1
ATOM 656 O O . ALA A 1 84 ? 23.388 -1.872 -22.728 1.00 74.25 84 ALA A O 1
ATOM 657 N N . HIS A 1 85 ? 21.827 -3.264 -23.555 1.00 59.12 85 HIS A N 1
ATOM 658 C CA . HIS A 1 85 ? 22.070 -2.982 -24.974 1.00 59.12 85 HIS A CA 1
ATOM 659 C C . HIS A 1 85 ? 20.750 -2.854 -25.756 1.00 59.12 85 HIS A C 1
ATOM 661 O O . HIS A 1 85 ? 19.959 -3.798 -25.731 1.00 59.12 85 HIS A O 1
ATOM 667 N N . PRO A 1 86 ? 20.535 -1.767 -26.527 1.00 77.06 86 PRO A N 1
ATOM 668 C CA . PRO A 1 86 ? 21.319 -0.526 -26.577 1.00 77.06 86 PRO A CA 1
ATOM 669 C C . PRO A 1 86 ? 21.178 0.297 -25.282 1.00 77.06 86 PRO A C 1
ATOM 671 O O . PRO A 1 86 ? 20.169 0.207 -24.592 1.00 77.06 86 PRO A O 1
ATOM 674 N N . ILE A 1 87 ? 22.211 1.075 -24.943 1.00 71.19 87 ILE A N 1
ATOM 675 C CA . ILE A 1 87 ? 22.306 1.826 -23.677 1.00 71.19 87 ILE A CA 1
ATOM 676 C C . ILE A 1 87 ? 21.085 2.743 -23.517 1.00 71.19 87 ILE A C 1
ATOM 678 O O . ILE A 1 87 ? 20.810 3.561 -24.394 1.00 71.19 87 ILE A O 1
ATOM 682 N N . GLY A 1 88 ? 20.369 2.608 -22.399 1.00 73.38 88 GLY A N 1
ATOM 683 C CA . GLY A 1 88 ? 19.175 3.402 -22.096 1.00 73.38 88 GLY A CA 1
ATOM 684 C C . GLY A 1 88 ? 17.893 2.928 -22.789 1.00 73.38 88 GLY A C 1
ATOM 685 O O . GLY A 1 88 ? 16.890 3.640 -22.757 1.00 73.38 88 GLY A O 1
ATOM 686 N N . ALA A 1 89 ? 17.891 1.749 -23.420 1.00 83.69 89 ALA A N 1
ATOM 687 C CA . ALA A 1 89 ? 16.658 1.156 -23.916 1.00 83.69 89 ALA A CA 1
ATOM 688 C C . ALA A 1 89 ? 15.775 0.696 -22.750 1.00 83.69 89 ALA A C 1
ATOM 690 O O . ALA A 1 89 ? 16.194 -0.071 -21.882 1.00 83.69 89 ALA A O 1
ATOM 691 N N . ILE A 1 90 ? 14.529 1.159 -22.768 1.00 84.44 90 ILE A N 1
ATOM 692 C CA . ILE A 1 90 ? 13.494 0.754 -21.823 1.00 84.44 90 ILE A CA 1
ATOM 693 C C . ILE A 1 90 ? 12.658 -0.333 -22.488 1.00 84.44 90 ILE A C 1
ATOM 695 O O . ILE A 1 90 ? 12.057 -0.103 -23.540 1.00 84.44 90 ILE A O 1
ATOM 699 N N . VAL A 1 91 ? 12.608 -1.510 -21.869 1.00 86.56 91 VAL A N 1
ATOM 700 C CA . VAL A 1 91 ? 11.733 -2.603 -22.288 1.00 86.56 91 VAL A CA 1
ATOM 701 C C . VAL A 1 91 ? 10.546 -2.677 -21.343 1.00 86.56 91 VAL A C 1
ATOM 703 O O . VAL A 1 91 ? 10.682 -2.749 -20.121 1.00 86.56 91 VAL A O 1
ATOM 706 N N . PHE A 1 92 ? 9.362 -2.659 -21.947 1.00 90.19 92 PHE A N 1
ATOM 707 C CA . PHE A 1 92 ? 8.100 -2.789 -21.245 1.00 90.19 92 PHE A CA 1
ATOM 708 C C . PHE A 1 92 ? 7.676 -4.253 -21.197 1.00 90.19 92 PHE A C 1
ATOM 710 O O . PHE A 1 92 ? 7.418 -4.881 -22.225 1.00 90.19 92 PHE A O 1
ATOM 717 N N . HIS A 1 93 ? 7.556 -4.782 -19.987 1.00 91.31 93 HIS A N 1
ATOM 718 C CA . HIS A 1 93 ? 7.106 -6.142 -19.747 1.00 91.31 93 HIS A CA 1
ATOM 719 C C . HIS A 1 93 ? 5.603 -6.149 -19.500 1.00 91.31 93 HIS A C 1
ATOM 721 O O . HIS A 1 93 ? 5.125 -5.765 -18.431 1.00 91.31 93 HIS A O 1
ATOM 727 N N . SER A 1 94 ? 4.844 -6.634 -20.484 1.00 91.75 94 SER A N 1
ATOM 728 C CA . SER A 1 94 ? 3.380 -6.716 -20.402 1.00 91.75 94 SER A CA 1
ATOM 729 C C . SER A 1 94 ? 2.896 -7.471 -19.161 1.00 91.75 94 SER A C 1
ATOM 731 O O . SER A 1 94 ? 1.901 -7.068 -18.567 1.00 91.75 94 SER A O 1
ATOM 733 N N . GLY A 1 95 ? 3.622 -8.504 -18.716 1.00 91.62 95 GLY A N 1
ATOM 734 C CA . GLY A 1 95 ? 3.316 -9.239 -17.485 1.00 91.62 95 GLY A CA 1
ATOM 735 C C . GLY A 1 95 ? 3.421 -8.381 -16.219 1.00 91.62 95 GLY A C 1
ATOM 736 O O . GLY A 1 95 ? 2.503 -8.384 -15.402 1.00 91.62 95 GLY A O 1
ATOM 737 N N . GLY A 1 96 ? 4.495 -7.598 -16.075 1.00 92.12 96 GLY A N 1
ATOM 738 C CA . GLY A 1 96 ? 4.663 -6.681 -14.944 1.00 92.12 96 GLY A CA 1
ATOM 739 C C . GLY A 1 96 ? 3.648 -5.537 -14.964 1.00 92.12 96 GLY A C 1
ATOM 740 O O . GLY A 1 96 ? 3.080 -5.187 -13.929 1.00 92.12 96 GLY A O 1
ATOM 741 N N . ILE A 1 97 ? 3.341 -5.019 -16.157 1.00 94.62 97 ILE A N 1
ATOM 742 C CA . ILE A 1 97 ? 2.314 -3.989 -16.357 1.00 94.62 97 ILE A CA 1
ATOM 743 C C . ILE A 1 97 ? 0.933 -4.529 -15.977 1.00 94.62 97 ILE A C 1
ATOM 745 O O . ILE A 1 97 ? 0.262 -3.937 -15.133 1.00 94.62 97 ILE A O 1
ATOM 749 N N . ALA A 1 98 ? 0.526 -5.674 -16.528 1.00 96.19 98 ALA A N 1
ATOM 750 C CA . ALA A 1 98 ? -0.755 -6.301 -16.214 1.00 96.19 98 ALA A CA 1
ATOM 751 C C . ALA A 1 98 ? -0.874 -6.633 -14.718 1.00 96.19 98 ALA A C 1
ATOM 753 O O . ALA A 1 98 ? -1.911 -6.362 -14.114 1.00 96.19 98 ALA A O 1
ATOM 754 N N . GLY A 1 99 ? 0.199 -7.144 -14.101 1.00 93.62 99 GLY A N 1
ATOM 755 C CA . GLY A 1 99 ? 0.256 -7.404 -12.663 1.00 93.62 99 GLY A CA 1
ATOM 756 C C . GLY A 1 99 ? 0.049 -6.138 -11.829 1.00 93.62 99 GLY A C 1
ATOM 757 O O . GLY A 1 99 ? -0.801 -6.117 -10.940 1.00 93.62 99 GLY A O 1
ATOM 758 N N . SER A 1 100 ? 0.770 -5.059 -12.146 1.00 96.25 100 SER A N 1
ATOM 759 C CA . SER A 1 100 ? 0.633 -3.777 -11.443 1.00 96.25 100 SER A CA 1
ATOM 760 C C . SER A 1 100 ? -0.759 -3.155 -11.590 1.00 96.25 100 SER A C 1
ATOM 762 O O . SER A 1 100 ? -1.335 -2.712 -10.598 1.00 96.25 100 SER A O 1
ATOM 764 N N . LEU A 1 101 ? -1.348 -3.190 -12.791 1.00 96.62 101 LEU A N 1
ATOM 765 C CA . LEU A 1 101 ? -2.709 -2.708 -13.036 1.00 96.62 101 LEU A CA 1
ATOM 766 C C . LEU A 1 101 ? -3.748 -3.537 -12.277 1.00 96.62 101 LEU A C 1
ATOM 768 O O . LEU A 1 101 ? -4.658 -2.969 -11.679 1.00 96.62 101 LEU A O 1
ATOM 772 N N . GLY A 1 102 ? -3.590 -4.863 -12.248 1.00 96.88 102 GLY A N 1
ATOM 773 C CA . GLY A 1 102 ? -4.446 -5.755 -11.468 1.00 96.88 102 GLY A CA 1
ATOM 774 C C . GLY A 1 102 ? -4.416 -5.426 -9.975 1.00 96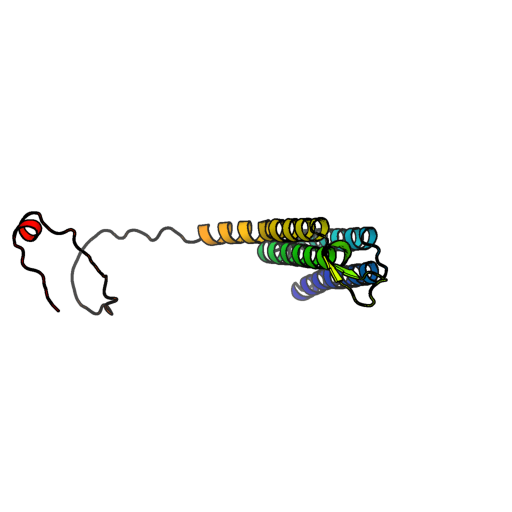.88 102 GLY A C 1
ATOM 775 O O . GLY A 1 102 ? -5.473 -5.300 -9.360 1.00 96.88 102 GLY A O 1
ATOM 776 N N . ILE A 1 103 ? -3.225 -5.206 -9.407 1.00 96.50 103 ILE A N 1
ATOM 777 C CA . ILE A 1 103 ? -3.062 -4.780 -8.006 1.00 96.50 103 ILE A CA 1
ATOM 778 C C . ILE A 1 103 ? -3.713 -3.410 -7.779 1.00 96.50 103 ILE A C 1
ATOM 780 O O . ILE A 1 103 ? -4.444 -3.237 -6.807 1.00 96.50 103 ILE A O 1
ATOM 784 N N . GLY A 1 104 ? -3.491 -2.450 -8.682 1.00 96.44 104 GLY A N 1
ATOM 785 C CA . GLY A 1 104 ? -4.071 -1.109 -8.592 1.00 96.44 104 GLY A CA 1
ATOM 786 C C . GLY A 1 104 ? -5.600 -1.126 -8.599 1.00 96.44 104 GLY A C 1
ATOM 787 O O . GLY A 1 104 ? -6.222 -0.480 -7.760 1.00 96.44 104 GLY A O 1
ATOM 788 N N . LEU A 1 105 ? -6.209 -1.925 -9.480 1.00 96.69 105 LEU A N 1
ATOM 789 C CA . LEU A 1 105 ? -7.659 -2.130 -9.515 1.00 96.69 105 LEU A CA 1
ATOM 790 C C . LEU A 1 105 ? -8.169 -2.803 -8.237 1.00 96.69 105 LEU A C 1
ATOM 792 O O . LEU A 1 105 ? -9.153 -2.346 -7.658 1.00 96.69 105 LEU A O 1
ATOM 796 N N . PHE A 1 106 ? -7.485 -3.846 -7.755 1.00 95.38 106 PHE A N 1
ATOM 797 C CA . PHE A 1 106 ? -7.852 -4.513 -6.502 1.00 95.38 106 PHE A CA 1
ATOM 798 C C . PHE A 1 106 ? -7.763 -3.581 -5.290 1.00 95.38 106 PHE A C 1
ATOM 800 O O . PHE A 1 106 ? -8.554 -3.678 -4.353 1.00 95.38 106 PHE A O 1
ATOM 807 N N . SER A 1 107 ? -6.832 -2.633 -5.327 1.00 96.69 107 SER A N 1
ATOM 808 C CA . SER A 1 107 ? -6.651 -1.643 -4.274 1.00 96.69 107 SER A CA 1
ATOM 809 C C . SER A 1 107 ? -7.834 -0.682 -4.133 1.00 96.69 107 SER A C 1
ATOM 811 O O . SER A 1 107 ? -8.003 -0.101 -3.067 1.00 96.69 107 SER A O 1
ATOM 813 N N . LEU A 1 108 ? -8.668 -0.517 -5.166 1.00 95.56 108 LEU A N 1
ATOM 814 C CA . LEU A 1 108 ? -9.832 0.378 -5.132 1.00 95.56 108 LEU A CA 1
ATOM 815 C C . LEU A 1 108 ? -11.023 -0.204 -4.365 1.00 95.56 108 LEU A C 1
ATOM 817 O O . LEU A 1 108 ? -11.912 0.549 -3.970 1.00 95.56 108 LEU A O 1
ATOM 821 N N . PHE A 1 109 ? -11.065 -1.520 -4.140 1.00 94.88 109 PHE A N 1
ATOM 822 C CA . PHE A 1 109 ? -12.217 -2.182 -3.517 1.00 94.88 109 PHE A CA 1
ATOM 823 C C . PHE A 1 109 ? -12.609 -1.580 -2.162 1.00 94.88 109 PHE A C 1
ATOM 825 O O . PHE A 1 109 ? -13.789 -1.277 -1.990 1.00 94.88 109 PHE A O 1
ATOM 832 N N . PRO A 1 110 ? -11.679 -1.342 -1.218 1.00 93.12 110 PRO A N 1
ATOM 833 C CA . PRO A 1 110 ? -12.017 -0.714 0.056 1.00 93.12 110 PRO A CA 1
ATOM 834 C C . PRO A 1 110 ? -12.708 0.643 -0.126 1.00 93.12 110 PRO A C 1
ATOM 836 O O . PRO A 1 110 ? -13.748 0.880 0.487 1.00 93.12 110 PRO A O 1
ATOM 839 N N . LEU A 1 111 ? -12.202 1.492 -1.033 1.00 92.88 111 LEU A N 1
ATOM 840 C CA . LEU A 1 111 ? -12.806 2.797 -1.326 1.00 92.88 111 LEU A CA 1
ATOM 841 C C . LEU A 1 111 ? -14.195 2.670 -1.952 1.00 92.88 111 LEU A C 1
ATOM 843 O O . LEU A 1 111 ? -15.098 3.413 -1.575 1.00 92.88 111 LEU A O 1
ATOM 847 N N . LEU A 1 112 ? -14.379 1.735 -2.885 1.00 92.88 112 LEU A N 1
ATOM 848 C CA . LEU A 1 112 ? -15.678 1.487 -3.513 1.00 92.88 112 LEU A CA 1
ATOM 849 C C . LEU A 1 112 ? -16.715 1.018 -2.486 1.00 92.88 112 LEU A C 1
ATOM 851 O O . LEU A 1 112 ? -17.840 1.516 -2.481 1.00 92.88 112 LEU A O 1
ATOM 855 N N . ILE A 1 113 ? -16.323 0.120 -1.580 1.00 91.44 113 ILE A N 1
ATOM 856 C CA . ILE A 1 113 ? -17.176 -0.345 -0.479 1.00 91.44 113 ILE A CA 1
ATOM 857 C C . ILE A 1 113 ? -17.547 0.832 0.432 1.00 91.44 113 ILE A C 1
ATOM 859 O O . ILE A 1 113 ? -18.720 1.024 0.748 1.00 91.44 113 ILE A O 1
ATOM 863 N N . MET A 1 114 ? -16.573 1.666 0.808 1.00 90.38 114 MET A N 1
ATOM 864 C CA . MET A 1 114 ? -16.817 2.849 1.637 1.00 90.38 114 MET A CA 1
ATOM 865 C C . MET A 1 114 ? -17.767 3.846 0.958 1.00 90.38 114 MET A C 1
ATOM 867 O O . MET A 1 114 ? -18.654 4.404 1.606 1.00 90.38 114 MET A O 1
ATOM 871 N N . HIS A 1 115 ? -17.614 4.050 -0.353 1.00 88.88 115 HIS A N 1
ATOM 872 C CA . HIS A 1 115 ? -18.497 4.912 -1.132 1.00 88.88 115 HIS A CA 1
ATOM 873 C C . HIS A 1 115 ? -19.946 4.409 -1.091 1.00 88.88 115 HIS A C 1
ATOM 875 O O . HIS A 1 115 ? -20.849 5.185 -0.790 1.00 88.88 115 HIS A O 1
ATOM 881 N N . GLN A 1 116 ? -20.165 3.106 -1.293 1.00 88.69 116 GLN A N 1
ATOM 882 C CA . GLN A 1 116 ? -21.501 2.505 -1.232 1.00 88.69 116 GLN A CA 1
ATOM 883 C C . GLN A 1 116 ? -22.163 2.653 0.142 1.00 88.69 116 GLN A C 1
ATOM 885 O O . GLN A 1 116 ? -23.355 2.955 0.210 1.00 88.69 116 GLN A O 1
ATOM 890 N N . ILE A 1 117 ? -21.406 2.467 1.228 1.00 85.81 117 ILE A N 1
ATOM 891 C CA . ILE A 1 117 ? -21.913 2.634 2.599 1.00 85.81 117 ILE A CA 1
ATOM 892 C C . ILE A 1 117 ? -22.352 4.085 2.830 1.00 85.81 117 ILE A C 1
ATOM 894 O O . ILE A 1 117 ? -23.440 4.329 3.352 1.00 85.81 117 ILE A O 1
ATOM 898 N N . ASN A 1 118 ? -21.546 5.055 2.390 1.00 82.31 118 ASN A N 1
ATOM 899 C CA . ASN A 1 118 ? -21.880 6.468 2.544 1.00 82.31 118 ASN A CA 1
ATOM 900 C C . ASN A 1 118 ? -23.115 6.866 1.715 1.00 82.31 118 ASN A C 1
ATOM 902 O O . ASN A 1 118 ? -23.967 7.599 2.217 1.00 82.31 118 ASN A O 1
ATOM 906 N N . SER A 1 119 ? -23.274 6.351 0.492 1.00 76.31 119 SER A N 1
ATOM 907 C CA . SER A 1 119 ? -24.429 6.655 -0.368 1.00 76.31 119 SER A CA 1
ATOM 908 C C . SER A 1 119 ? -25.766 6.133 0.175 1.00 76.31 119 SER A C 1
ATOM 910 O O . SER A 1 119 ? -26.802 6.731 -0.098 1.00 76.31 119 SER A O 1
ATOM 912 N N . GLN A 1 120 ? -25.763 5.056 0.968 1.00 67.75 120 GLN A N 1
ATOM 913 C CA . GLN A 1 120 ? -26.979 4.494 1.578 1.00 67.75 120 GLN A CA 1
ATOM 914 C C . GLN A 1 120 ? -27.461 5.264 2.817 1.00 67.75 120 GLN A C 1
ATOM 916 O O . GLN A 1 120 ? -28.579 5.047 3.275 1.00 67.75 120 GLN A O 1
ATOM 921 N N . SER A 1 121 ? -26.647 6.175 3.359 1.00 60.56 121 SER A N 1
ATOM 922 C CA . SER A 1 121 ? -27.002 6.954 4.554 1.00 60.56 121 SER A CA 1
ATOM 923 C C . SER A 1 121 ? -27.871 8.189 4.271 1.00 60.56 121 SER A C 1
ATOM 925 O O . SER A 1 121 ? -28.260 8.890 5.204 1.00 60.56 121 SER A O 1
ATOM 927 N N . VAL A 1 122 ? -28.225 8.445 3.004 1.00 56.41 122 VAL A N 1
ATOM 928 C CA . VAL A 1 122 ? -29.207 9.476 2.643 1.00 56.41 122 VAL A CA 1
ATOM 929 C C . VAL A 1 122 ? -30.611 8.922 2.927 1.00 56.41 122 VAL A C 1
ATOM 931 O O . VAL A 1 122 ? -31.026 7.977 2.253 1.00 56.41 122 VAL A O 1
ATOM 934 N N . PRO A 1 123 ? -31.366 9.461 3.907 1.00 55.94 123 PRO A N 1
ATOM 935 C CA . PRO A 1 123 ? -32.724 8.996 4.156 1.00 55.94 123 PRO A CA 1
ATOM 936 C C . PRO A 1 123 ? -33.583 9.216 2.901 1.00 55.94 123 PRO A C 1
ATOM 938 O O . PRO A 1 123 ? -33.404 10.230 2.215 1.00 55.94 123 PRO A O 1
ATOM 941 N N . PRO A 1 124 ? -34.529 8.310 2.587 1.00 52.34 124 PRO A N 1
ATOM 942 C CA . PRO A 1 124 ? -35.482 8.557 1.518 1.00 52.34 124 PRO A CA 1
ATOM 943 C C . PRO A 1 124 ? -36.203 9.868 1.839 1.00 52.34 124 PRO A C 1
ATOM 945 O O . PRO A 1 124 ? -36.759 10.021 2.930 1.00 52.34 124 PRO A O 1
ATOM 948 N N . LYS A 1 125 ? -36.144 10.837 0.913 1.00 49.88 125 LYS A N 1
ATOM 949 C CA . LYS A 1 125 ? -36.910 12.086 1.013 1.00 49.88 125 LYS A CA 1
ATOM 950 C C . LYS A 1 125 ? -38.350 11.719 1.400 1.00 49.88 125 LYS A C 1
ATOM 952 O O . LYS A 1 125 ? -38.942 10.885 0.712 1.00 49.88 125 LYS A O 1
ATOM 957 N N . PRO A 1 126 ? -38.925 12.291 2.472 1.00 46.03 126 PRO A N 1
ATOM 958 C CA . PRO A 1 126 ? -40.326 12.058 2.763 1.00 46.03 126 PRO A CA 1
ATOM 959 C C . PRO A 1 126 ? -41.134 12.623 1.594 1.00 46.03 126 PRO A C 1
ATOM 961 O O . PRO A 1 126 ? -41.112 13.829 1.343 1.00 46.03 126 PRO A O 1
ATOM 964 N N . ASN A 1 127 ? -41.816 11.743 0.860 1.00 47.53 127 ASN A N 1
ATOM 965 C CA . ASN A 1 127 ? -42.845 12.126 -0.096 1.00 47.53 127 ASN A CA 1
ATOM 966 C C . ASN A 1 127 ? -43.970 12.820 0.681 1.00 47.53 127 ASN A C 1
ATOM 968 O O . ASN A 1 127 ? -44.891 12.174 1.179 1.00 47.53 127 ASN A O 1
ATOM 972 N N . PHE A 1 128 ? -43.883 14.142 0.812 1.00 37.81 128 PHE A N 1
ATOM 973 C CA . PHE A 1 128 ? -44.997 14.961 1.267 1.00 37.81 128 PHE A CA 1
ATOM 974 C C . PHE A 1 128 ? -45.998 15.095 0.120 1.00 37.81 128 PHE A C 1
ATOM 976 O O . PHE A 1 128 ? -45.907 15.985 -0.719 1.00 37.81 128 PHE A O 1
ATOM 983 N N . ILE A 1 129 ? -46.967 14.184 0.098 1.00 44.03 129 ILE A N 1
ATOM 984 C CA . ILE A 1 129 ? -48.195 14.323 -0.680 1.00 44.03 129 ILE A CA 1
ATOM 985 C C . ILE A 1 129 ? -49.234 15.011 0.217 1.00 44.03 129 ILE A C 1
ATOM 987 O O . ILE A 1 129 ? -49.792 14.372 1.106 1.00 44.03 129 ILE A O 1
ATOM 991 N N . ASN A 1 130 ? -49.445 16.321 0.019 1.00 36.22 130 ASN A N 1
ATOM 992 C CA . ASN A 1 130 ? -50.747 16.945 -0.295 1.00 36.22 130 ASN A CA 1
ATOM 993 C C . ASN A 1 130 ? -50.831 18.447 0.056 1.00 36.22 130 ASN A C 1
ATOM 995 O O . ASN A 1 130 ? -50.823 18.841 1.216 1.00 36.22 130 ASN A O 1
ATOM 999 N N . ASN A 1 131 ? -51.027 19.238 -1.005 1.00 36.50 131 ASN A N 1
ATOM 1000 C CA . ASN A 1 131 ? -52.046 20.278 -1.203 1.00 36.50 131 ASN A CA 1
ATOM 1001 C C . ASN A 1 131 ? -52.329 21.292 -0.078 1.00 36.50 131 ASN A C 1
ATOM 1003 O O . ASN A 1 131 ? -53.125 21.015 0.809 1.00 36.50 131 ASN A O 1
ATOM 1007 N N . SER A 1 132 ? -51.876 22.544 -0.256 1.00 31.88 132 SER A N 1
ATOM 1008 C CA . SER A 1 132 ? -52.738 23.646 -0.741 1.00 31.88 132 SER A CA 1
ATOM 1009 C C . SER A 1 132 ? -52.052 25.025 -0.660 1.00 31.88 132 SER A C 1
ATOM 1011 O O . SER A 1 132 ? -51.725 25.489 0.424 1.00 31.88 132 SER A O 1
ATOM 1013 N N . LYS A 1 133 ? -51.950 25.682 -1.827 1.00 32.34 133 LYS A N 1
ATOM 1014 C CA . LYS A 1 133 ? -52.061 27.132 -2.104 1.00 32.34 133 LYS A CA 1
ATOM 1015 C C . LYS A 1 133 ? -51.187 28.154 -1.333 1.00 32.34 133 LYS A C 1
ATOM 1017 O O . LYS A 1 133 ? -51.515 28.542 -0.221 1.00 32.34 133 LYS A O 1
ATOM 1022 N N . VAL A 1 134 ? -50.260 28.756 -2.099 1.00 29.98 134 VAL A N 1
ATOM 1023 C CA . VAL A 1 134 ? -50.085 30.213 -2.369 1.00 29.98 134 VAL A CA 1
ATOM 1024 C C . VAL A 1 134 ? -48.634 30.722 -2.249 1.00 29.98 134 VAL A C 1
ATOM 1026 O O . VAL A 1 134 ? -48.076 30.842 -1.168 1.00 29.98 134 VAL A O 1
ATOM 1029 N N . SER A 1 135 ? -48.149 31.145 -3.426 1.00 30.02 135 SER A N 1
ATOM 1030 C CA . SER A 1 135 ? -47.184 32.212 -3.744 1.00 30.02 135 SER A CA 1
ATOM 1031 C C . SER A 1 135 ? -45.674 31.930 -3.759 1.00 30.02 135 SER A C 1
ATOM 1033 O O . SER A 1 135 ? -44.972 32.140 -2.780 1.00 30.02 135 SER A O 1
ATOM 1035 N N . GLN A 1 136 ? -45.216 31.578 -4.970 1.00 32.44 136 GLN A N 1
ATOM 1036 C CA . GLN A 1 136 ? -44.152 32.236 -5.754 1.00 32.44 136 GLN A CA 1
ATOM 1037 C C . GLN A 1 136 ? -42.792 32.475 -5.076 1.00 32.44 136 GLN A C 1
ATOM 1039 O O . GLN A 1 136 ? -42.640 33.408 -4.297 1.00 32.44 136 GLN A O 1
ATOM 1044 N N . GLN A 1 137 ? -41.767 31.735 -5.514 1.00 30.84 137 GLN A N 1
ATOM 1045 C CA . GLN A 1 137 ? -40.816 32.216 -6.534 1.00 30.84 137 GLN A CA 1
ATOM 1046 C C . GLN A 1 137 ? -39.824 31.087 -6.857 1.00 30.84 137 GLN A C 1
ATOM 1048 O O . GLN A 1 137 ? -38.837 30.879 -6.158 1.00 30.84 137 GLN A O 1
ATOM 1053 N N . GLU A 1 138 ? -40.126 30.321 -7.902 1.00 32.00 138 GLU A N 1
ATOM 1054 C CA . GLU A 1 138 ? -39.294 29.218 -8.377 1.00 32.00 138 GLU A CA 1
ATOM 1055 C C . GLU A 1 138 ? -38.344 29.766 -9.449 1.00 32.00 138 GLU A C 1
ATOM 1057 O O . GLU A 1 138 ? -38.775 30.263 -10.492 1.00 32.00 138 GLU A O 1
ATOM 1062 N N . SER A 1 139 ? -37.040 29.754 -9.165 1.00 37.00 139 SER A N 1
ATOM 1063 C CA . SER A 1 139 ? -36.006 30.016 -10.164 1.00 37.00 139 SER A CA 1
ATOM 1064 C C . SER A 1 139 ? -35.974 28.835 -11.131 1.00 37.00 139 SER A C 1
ATOM 1066 O O . 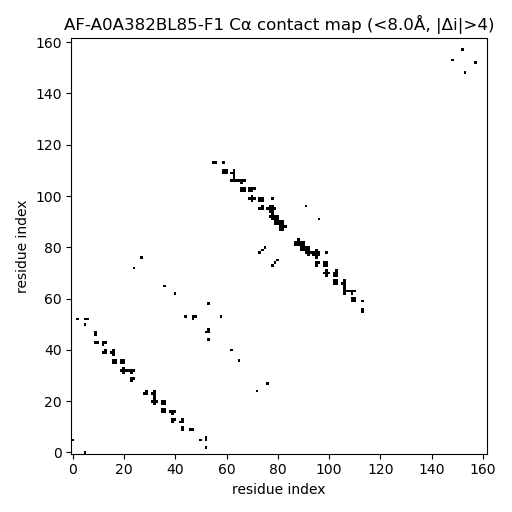SER A 1 139 ? -35.309 27.830 -10.886 1.00 37.00 139 SER A O 1
ATOM 1068 N N . LYS A 1 140 ? -36.773 28.995 -12.185 1.00 37.78 140 LYS A N 1
ATOM 1069 C CA . LYS A 1 140 ? -36.937 28.186 -13.390 1.00 37.78 140 LYS A CA 1
ATOM 1070 C C . LYS A 1 140 ? -35.594 27.614 -13.874 1.00 37.78 140 LYS A C 1
ATOM 1072 O O . LYS A 1 140 ? -34.818 28.310 -14.521 1.00 37.78 140 LYS A O 1
ATOM 1077 N N . LEU A 1 141 ? -35.318 26.353 -13.547 1.00 49.94 141 LEU A N 1
ATOM 1078 C CA . LEU A 1 141 ? -34.531 25.509 -14.440 1.00 49.94 141 LEU A CA 1
ATOM 1079 C C . LEU A 1 141 ? -35.533 25.035 -15.483 1.00 49.94 141 LEU A C 1
ATOM 1081 O O . LEU A 1 141 ? -36.524 24.400 -15.133 1.00 49.94 141 LEU A O 1
ATOM 1085 N N . GLU A 1 142 ? -35.333 25.481 -16.716 1.00 49.53 142 GLU A N 1
ATOM 1086 C CA . GLU A 1 142 ? -36.119 25.100 -17.883 1.00 49.53 142 GLU A CA 1
ATOM 1087 C C . GLU A 1 142 ? -36.031 23.578 -18.014 1.00 49.53 142 GLU A C 1
ATOM 1089 O O . GLU A 1 142 ? -35.004 23.017 -18.393 1.00 49.53 142 GLU A O 1
ATOM 1094 N N . SER A 1 143 ? -37.074 22.917 -17.517 1.00 53.28 143 SER A N 1
ATOM 1095 C CA . SER A 1 143 ? -37.323 21.514 -17.775 1.00 53.28 143 SER A CA 1
ATOM 1096 C C . SER A 1 143 ? -37.644 21.452 -19.254 1.00 53.28 143 SER A C 1
ATOM 1098 O O . SER A 1 143 ? -38.643 22.030 -19.682 1.00 53.28 143 SER A O 1
ATOM 1100 N N . ASP A 1 144 ? -36.761 20.832 -20.028 1.00 58.22 144 ASP A N 1
ATOM 1101 C CA . ASP A 1 144 ? -37.051 20.355 -21.377 1.00 58.22 144 ASP A CA 1
ATOM 1102 C C . ASP A 1 144 ? -38.146 19.276 -21.249 1.00 58.22 144 ASP A C 1
ATOM 1104 O O . ASP A 1 144 ? -37.900 18.072 -21.351 1.00 58.22 144 ASP A O 1
ATOM 1108 N N . ASP A 1 145 ? -39.362 19.720 -20.929 1.00 59.78 145 ASP A N 1
ATOM 1109 C CA . ASP A 1 145 ? -40.584 18.931 -20.874 1.00 59.78 145 ASP A CA 1
ATOM 1110 C C . ASP A 1 145 ? -41.024 18.688 -22.318 1.00 59.78 145 ASP A C 1
ATOM 1112 O O . ASP A 1 145 ? -41.977 19.274 -22.827 1.00 59.78 145 ASP A O 1
ATOM 1116 N N . TRP A 1 146 ? -40.261 17.834 -23.000 1.00 66.69 146 TRP A N 1
ATOM 1117 C CA . TRP A 1 146 ? -40.659 17.241 -24.265 1.00 66.69 146 TRP A CA 1
ATOM 1118 C C . TRP A 1 146 ? -41.904 16.387 -24.008 1.00 66.69 146 TRP A C 1
ATOM 1120 O O . TRP A 1 146 ? -41.807 15.258 -23.518 1.00 66.69 146 TRP A O 1
ATOM 1130 N N . GLU A 1 147 ? -43.084 16.929 -24.304 1.00 67.25 147 GLU A N 1
ATOM 1131 C CA . GLU A 1 147 ? -44.309 16.139 -24.347 1.00 67.25 147 GLU A CA 1
ATOM 1132 C C . GLU A 1 147 ? -44.284 15.204 -25.564 1.00 67.25 147 GLU A C 1
ATOM 1134 O O . GLU A 1 147 ? -43.766 15.525 -26.636 1.00 67.25 147 GLU A O 1
ATOM 1139 N N . ILE A 1 148 ? -44.818 13.995 -25.381 1.00 68.81 148 ILE A N 1
ATOM 1140 C CA . ILE A 1 148 ? -45.075 13.090 -26.500 1.00 68.81 148 ILE A CA 1
ATOM 1141 C C . ILE A 1 148 ? -46.144 13.744 -27.371 1.00 68.81 148 ILE A C 1
ATOM 1143 O O . ILE A 1 148 ? -47.234 14.031 -26.877 1.00 68.81 148 ILE A O 1
ATOM 1147 N N . ALA A 1 149 ? -45.815 13.948 -28.648 1.00 72.81 149 ALA A N 1
ATOM 1148 C CA . ALA A 1 149 ? -46.736 14.515 -29.623 1.00 72.81 149 ALA A CA 1
ATOM 1149 C C . ALA A 1 149 ? -48.050 13.731 -29.622 1.00 72.81 149 ALA A C 1
ATOM 1151 O O . ALA A 1 149 ? -48.065 12.494 -29.665 1.00 72.81 149 ALA A O 1
ATOM 1152 N N . THR A 1 150 ? -49.151 14.464 -29.563 1.00 74.69 150 THR A N 1
ATOM 1153 C CA . THR A 1 150 ? -50.483 13.875 -29.645 1.00 74.69 150 THR A CA 1
ATOM 1154 C C . THR A 1 150 ? -50.775 13.423 -31.077 1.00 74.69 150 THR A C 1
ATOM 1156 O O . THR A 1 150 ? -50.220 13.944 -32.044 1.00 74.69 150 THR A O 1
ATOM 1159 N N . GLU A 1 151 ? -51.654 12.429 -31.243 1.00 72.44 151 GLU A N 1
ATOM 1160 C CA . GLU A 1 151 ? -52.005 11.875 -32.565 1.00 72.44 151 GLU A CA 1
ATOM 1161 C C . GLU A 1 151 ? -52.518 12.948 -33.551 1.00 72.44 151 GLU A C 1
ATOM 1163 O O . GLU A 1 151 ? -52.415 12.790 -34.766 1.00 72.44 151 GLU A O 1
ATOM 1168 N N . GLU A 1 152 ? -53.069 14.036 -33.013 1.00 68.25 152 GLU A N 1
ATOM 1169 C CA . GLU A 1 152 ? -53.607 15.180 -33.750 1.00 68.25 152 GLU A CA 1
ATOM 1170 C C . GLU A 1 152 ? -52.489 16.082 -34.305 1.00 68.25 152 GLU A C 1
ATOM 1172 O O . GLU A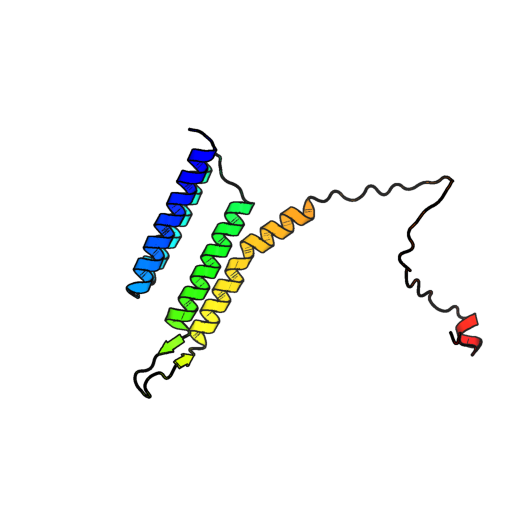 1 152 ? -52.576 16.528 -35.448 1.00 68.25 152 GLU A O 1
ATOM 1177 N N . GLU A 1 153 ? -51.399 16.274 -33.557 1.00 68.75 153 GLU A N 1
ATOM 1178 C CA . GLU A 1 153 ? -50.202 17.016 -33.995 1.00 68.75 153 GLU A CA 1
ATOM 1179 C C . GLU A 1 153 ? -49.378 16.220 -35.012 1.00 68.75 153 GLU A C 1
ATOM 1181 O O . GLU A 1 153 ? -48.795 16.771 -35.941 1.00 68.75 153 GLU A O 1
ATOM 1186 N N . LEU A 1 154 ? -49.387 14.892 -34.894 1.00 68.06 154 LEU A N 1
ATOM 1187 C CA . LEU A 1 154 ? -48.759 13.989 -35.861 1.00 68.06 154 LEU A CA 1
ATOM 1188 C C . LEU A 1 154 ? -49.395 14.077 -37.260 1.00 68.06 154 LEU A C 1
ATOM 1190 O O . LEU A 1 154 ? -48.756 13.711 -38.246 1.00 68.06 154 LEU A O 1
ATOM 1194 N N . GLN A 1 155 ? -50.645 14.544 -37.357 1.00 66.56 155 GLN A N 1
ATOM 1195 C CA . GLN A 1 155 ? -51.373 14.697 -38.620 1.00 66.56 155 GLN A CA 1
ATOM 1196 C C . GLN A 1 155 ? -51.416 16.135 -39.145 1.00 66.56 155 GLN A C 1
ATOM 1198 O O . GLN A 1 155 ? -51.827 16.327 -40.291 1.00 66.56 155 GLN A O 1
ATOM 1203 N N . SER A 1 156 ? -51.035 17.135 -38.345 1.00 67.31 156 SER A N 1
ATOM 1204 C CA . SER A 1 156 ? -51.232 18.540 -38.715 1.00 67.31 156 SER A CA 1
ATOM 1205 C C . SER A 1 156 ? -50.176 19.092 -39.678 1.00 67.31 156 SER A C 1
ATOM 1207 O O . SER A 1 156 ? -50.420 20.136 -40.271 1.00 67.31 156 SER A O 1
ATOM 1209 N N . ASP A 1 157 ? -49.049 18.398 -39.892 1.00 62.88 157 ASP A N 1
ATOM 1210 C CA . ASP A 1 157 ? -47.935 18.786 -40.791 1.00 62.88 157 ASP A CA 1
ATOM 1211 C C . ASP A 1 157 ? -47.399 20.225 -40.564 1.00 62.88 157 ASP A C 1
ATOM 1213 O O . ASP A 1 157 ? -46.644 20.772 -41.372 1.00 62.88 157 ASP A O 1
ATOM 1217 N N . GLU A 1 158 ? -47.759 20.840 -39.435 1.00 68.31 158 GLU A N 1
ATOM 1218 C CA . GLU A 1 158 ? -47.294 22.145 -38.983 1.00 68.31 158 GLU A CA 1
ATOM 1219 C C . GLU A 1 158 ? -46.238 21.937 -37.896 1.00 68.31 158 GLU A C 1
ATOM 1221 O O . GLU A 1 158 ? -46.481 21.300 -36.875 1.00 68.31 158 GLU A O 1
ATOM 1226 N N . PHE A 1 159 ? -45.042 22.476 -38.126 1.00 66.69 159 PHE A N 1
ATOM 1227 C CA . PHE A 1 159 ? -43.956 22.487 -37.152 1.00 66.69 159 PHE A CA 1
ATOM 1228 C C . PHE A 1 159 ? -43.778 23.898 -36.590 1.00 66.69 159 PHE A C 1
ATOM 1230 O O . PHE A 1 159 ? -43.823 24.884 -37.331 1.00 66.69 159 PHE A O 1
A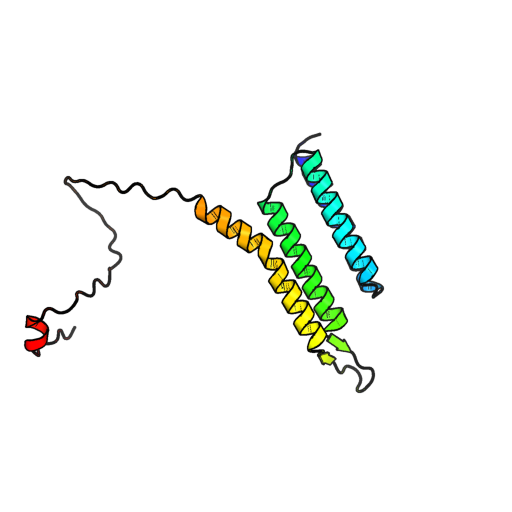TOM 1237 N N . GLU A 1 160 ? -43.518 24.003 -35.287 1.00 60.50 160 GLU A N 1
ATOM 1238 C CA . GLU A 1 160 ? -43.079 25.262 -34.691 1.00 60.50 160 GLU A CA 1
ATOM 1239 C C . GLU A 1 160 ? -41.653 25.576 -35.167 1.00 60.50 160 GLU A C 1
ATOM 1241 O O . GLU A 1 160 ? -40.674 24.948 -34.764 1.00 60.50 160 GLU A O 1
ATOM 1246 N N . VAL A 1 161 ? -41.525 26.549 -36.068 1.00 55.59 161 VAL A N 1
ATOM 1247 C CA . VAL A 1 161 ? -40.246 27.212 -36.351 1.00 55.59 161 VAL A CA 1
ATOM 1248 C C . VAL A 1 161 ? -40.059 28.334 -35.341 1.00 55.59 161 VAL A C 1
ATOM 1250 O O . VAL A 1 161 ? -40.780 29.331 -35.390 1.00 55.59 161 VAL A O 1
ATOM 1253 N N . GLY A 1 162 ? -39.112 28.134 -34.424 1.00 44.50 162 GLY A N 1
ATOM 1254 C CA . GLY A 1 162 ? -38.688 29.135 -33.440 1.00 44.50 162 GLY A CA 1
ATOM 1255 C C . GLY A 1 162 ? -38.010 30.359 -34.045 1.00 44.50 162 GLY A C 1
ATOM 1256 O O . GLY A 1 162 ? -37.400 30.240 -35.134 1.00 44.50 162 GLY A O 1
#

Solvent-accessible surface area (backbone atoms only — not comparable to full-atom values): 9456 Å² total; per-residue (Å²): 131,58,70,69,58,54,53,51,54,44,51,47,40,47,51,55,17,50,52,49,19,53,57,24,48,76,69,69,33,59,68,59,15,52,51,34,43,55,49,22,53,51,52,32,51,54,50,23,60,75,69,76,68,64,48,70,68,61,46,23,51,52,54,24,49,51,30,36,53,48,13,54,50,40,25,58,70,48,13,44,41,79,42,84,75,61,79,83,39,74,47,75,34,67,67,22,39,52,50,14,50,52,41,35,58,61,18,44,50,49,46,54,54,53,50,54,58,58,65,66,69,60,73,80,78,80,83,82,84,77,88,83,89,89,81,89,86,79,86,77,73,84,70,86,75,76,69,80,79,49,80,68,60,75,69,61,85,70,76,89,79,130